Protein AF-C6F8R8-F1 (afdb_monomer_lite)

Radius of gyration: 9.6 Å; chains: 1; bounding box: 18×20×27 Å

InterPro domains:
  IPR001841 Zinc finger, RING-type [PS50089] (6-31)
  IPR013083 Zinc finger, RING/FYVE/PHD-type [G3DSA:3.30.40.10] (1-38)
  IPR024991 Anaphase-promoting complex subunit 11, RING-H2 finger [PF12861] (1-37)
  IPR051031 RING-box E3 Ubiquitin Ligase [PTHR11210] (1-38)

Sequence (41 aa):
LVWGACTHPFHLHCIVKWTGTQNRAHCPLCRRDWQIQTETQ

pLDDT: mean 87.66, std 10.27, range [45.38, 94.44]

Secondary structure (DSSP, 8-state):
-EEBTTS-EE-HHHHHHHHHHSSS-B-TTT-SB--B-----

Foldseek 3Di:
DWAWPVRDDDDPVVQCVQCVVDPFRADPPPRHGGDTPPPPD

Organism: Pseudotsuga menziesii (NCBI:txid3357)

Structure (mmCIF, N/CA/C/O backbone):
data_AF-C6F8R8-F1
#
_entry.id   AF-C6F8R8-F1
#
loop_
_atom_site.group_PDB
_atom_site.id
_atom_site.type_symbol
_atom_site.label_atom_id
_atom_site.label_alt_id
_atom_site.label_comp_id
_atom_site.label_asym_id
_atom_site.label_entity_id
_atom_site.label_seq_id
_atom_site.pdbx_PDB_ins_code
_atom_site.Cartn_x
_atom_site.Cartn_y
_atom_site.Cartn_z
_atom_site.occupancy
_atom_site.B_iso_or_equiv
_atom_site.auth_seq_id
_atom_site.auth_comp_id
_atom_site.auth_asym_id
_atom_site.auth_atom_id
_atom_site.pdbx_PDB_model_num
ATOM 1 N N . LEU A 1 1 ? 4.478 -3.217 9.597 1.00 84.75 1 LEU A N 1
ATOM 2 C CA . LEU A 1 1 ? 3.690 -3.965 8.587 1.00 84.75 1 LEU A CA 1
ATOM 3 C C . LEU A 1 1 ? 2.606 -3.029 8.076 1.00 84.75 1 LEU A C 1
ATOM 5 O O . LEU A 1 1 ? 2.191 -2.174 8.843 1.00 84.75 1 LEU A O 1
ATOM 9 N N . VAL A 1 2 ? 2.196 -3.149 6.817 1.00 91.25 2 VAL A N 1
ATOM 10 C CA . VAL A 1 2 ? 1.091 -2.375 6.233 1.00 91.25 2 VAL A CA 1
ATOM 11 C C . VAL A 1 2 ? 0.055 -3.324 5.664 1.00 91.25 2 VAL A C 1
ATOM 13 O O . VAL A 1 2 ? 0.397 -4.422 5.217 1.00 91.25 2 VAL A O 1
ATOM 16 N N . TRP A 1 3 ? -1.205 -2.920 5.726 1.00 92.88 3 TRP A N 1
ATOM 17 C CA . TRP A 1 3 ? -2.321 -3.721 5.249 1.00 92.88 3 TRP A CA 1
ATOM 18 C C . TRP A 1 3 ? -2.882 -3.086 3.990 1.00 92.88 3 TRP A C 1
ATOM 20 O O . TRP A 1 3 ? -3.021 -1.865 3.896 1.00 92.88 3 TRP A O 1
ATOM 30 N N . GLY A 1 4 ? -3.156 -3.923 2.997 1.00 92.44 4 GLY A N 1
ATOM 31 C CA . GLY A 1 4 ? -3.918 -3.478 1.841 1.00 92.44 4 GLY A CA 1
ATOM 32 C C . GLY A 1 4 ? -5.400 -3.366 2.191 1.00 92.44 4 GLY A C 1
ATOM 33 O O . GLY A 1 4 ? -5.877 -4.064 3.080 1.00 92.44 4 GLY A O 1
ATOM 34 N N . ALA A 1 5 ? -6.168 -2.610 1.409 1.00 91.62 5 ALA A N 1
ATOM 35 C CA . ALA A 1 5 ? -7.635 -2.617 1.450 1.00 91.62 5 ALA A CA 1
ATOM 36 C C . ALA A 1 5 ? -8.227 -4.028 1.236 1.00 91.62 5 ALA A C 1
ATOM 38 O O . ALA A 1 5 ? -9.357 -4.316 1.607 1.00 91.62 5 ALA A O 1
ATOM 39 N N . CYS A 1 6 ? -7.435 -4.939 0.663 1.00 92.50 6 CYS A N 1
ATOM 40 C CA . CYS A 1 6 ? -7.739 -6.360 0.538 1.00 92.50 6 CYS A CA 1
ATOM 41 C C . CYS A 1 6 ? -7.368 -7.211 1.770 1.00 92.50 6 CYS A C 1
ATOM 43 O O . CYS A 1 6 ? -7.253 -8.424 1.614 1.00 92.50 6 CYS A O 1
ATOM 45 N N . THR A 1 7 ? -7.107 -6.590 2.929 1.00 91.94 7 THR A N 1
ATOM 46 C CA . THR A 1 7 ? -6.758 -7.211 4.227 1.00 91.94 7 THR A CA 1
ATOM 47 C C . THR A 1 7 ? -5.523 -8.116 4.221 1.00 91.94 7 THR A C 1
ATOM 49 O O . THR A 1 7 ? -5.325 -8.917 5.130 1.00 91.94 7 THR A O 1
ATOM 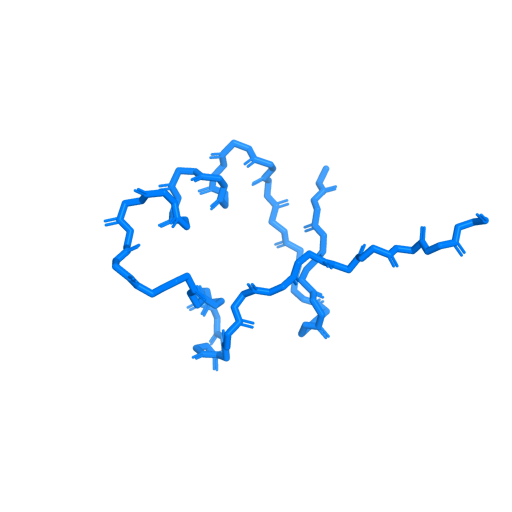52 N N . HIS A 1 8 ? -4.668 -8.002 3.202 1.00 93.06 8 HIS A N 1
ATOM 53 C CA . HIS A 1 8 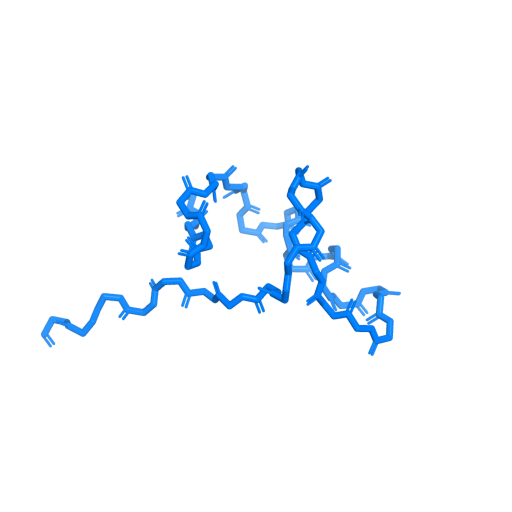? -3.413 -8.744 3.141 1.00 93.06 8 HIS A CA 1
ATOM 54 C C . HIS A 1 8 ? -2.276 -7.942 3.794 1.00 93.06 8 HIS A C 1
ATOM 56 O O . HIS A 1 8 ? -2.064 -6.782 3.415 1.00 93.06 8 HIS A O 1
ATOM 62 N N . PRO A 1 9 ? -1.528 -8.542 4.736 1.00 93.31 9 PRO A N 1
ATOM 63 C CA . PRO A 1 9 ? -0.412 -7.889 5.402 1.00 93.31 9 PRO A CA 1
ATOM 64 C C . PRO A 1 9 ? 0.876 -8.013 4.584 1.00 93.31 9 PRO A C 1
ATOM 66 O O . PRO A 1 9 ? 1.230 -9.090 4.107 1.00 93.31 9 PRO A O 1
ATOM 69 N N . PHE A 1 10 ? 1.633 -6.923 4.491 1.00 93.19 10 PHE A N 1
ATOM 70 C CA . PHE A 1 10 ? 2.962 -6.921 3.881 1.00 93.19 10 PHE A CA 1
ATOM 71 C C . PHE A 1 10 ? 3.949 -6.063 4.679 1.00 93.19 10 PHE A C 1
ATOM 73 O O . PHE A 1 10 ? 3.579 -5.13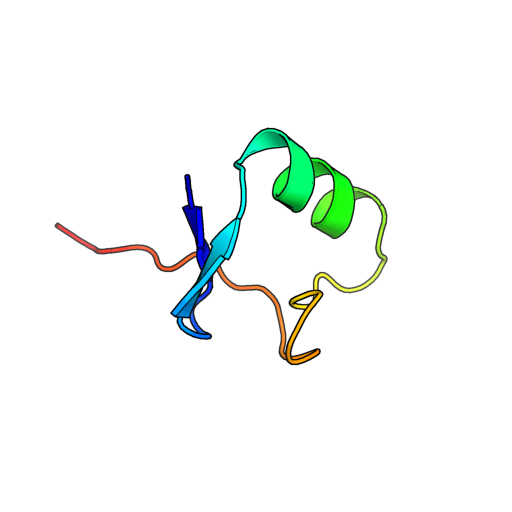7 5.407 1.00 93.19 10 PHE A O 1
ATOM 80 N N . HIS A 1 11 ? 5.245 -6.343 4.541 1.00 94.44 11 HIS A N 1
ATOM 81 C CA . HIS A 1 11 ? 6.281 -5.426 5.017 1.00 94.44 11 HIS A CA 1
ATOM 82 C C . HIS A 1 11 ? 6.293 -4.163 4.158 1.00 94.44 11 HIS A C 1
ATOM 84 O O . HIS A 1 11 ? 6.231 -4.253 2.933 1.00 94.44 11 HIS A O 1
ATOM 90 N N . LEU A 1 12 ? 6.447 -3.002 4.804 1.00 90.25 12 LEU A N 1
ATOM 91 C CA . LEU A 1 12 ? 6.479 -1.700 4.135 1.00 90.25 12 LEU A CA 1
A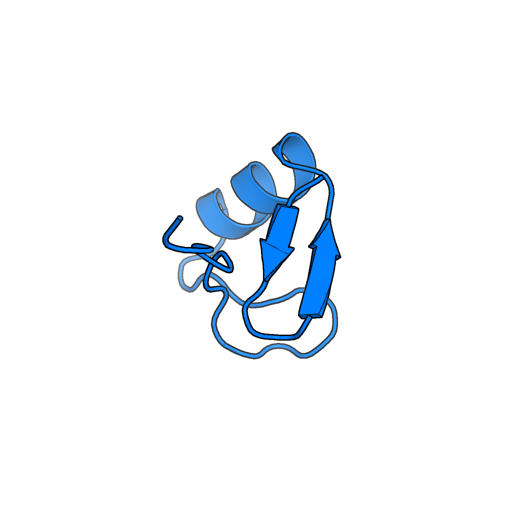TOM 92 C C . LEU A 1 12 ? 7.526 -1.675 3.011 1.00 90.25 12 LEU A C 1
ATOM 94 O O . LEU A 1 12 ? 7.199 -1.349 1.879 1.00 90.25 12 LEU A O 1
ATOM 98 N N . HIS A 1 13 ? 8.757 -2.110 3.297 1.00 92.38 13 HIS A N 1
ATOM 99 C CA . HIS A 1 13 ? 9.834 -2.153 2.306 1.00 92.38 13 HIS A CA 1
ATOM 100 C C . HIS A 1 13 ? 9.479 -3.021 1.086 1.00 92.38 13 HIS A C 1
ATOM 102 O O . HIS A 1 13 ? 9.666 -2.607 -0.056 1.00 92.38 13 HIS A O 1
ATOM 108 N N . CYS A 1 14 ? 8.939 -4.219 1.324 1.00 92.81 14 CYS A N 1
ATOM 109 C CA . CYS A 1 14 ? 8.617 -5.167 0.261 1.00 92.81 14 CYS A CA 1
ATOM 110 C C . CYS A 1 14 ? 7.490 -4.652 -0.636 1.00 92.81 14 CYS A C 1
ATOM 112 O O . CYS A 1 14 ? 7.614 -4.711 -1.858 1.00 92.81 14 CYS A O 1
ATOM 114 N N . ILE A 1 15 ? 6.410 -4.133 -0.042 1.00 92.06 15 ILE A N 1
ATOM 115 C CA . ILE A 1 15 ? 5.260 -3.684 -0.825 1.00 92.06 15 ILE A CA 1
ATOM 116 C C . ILE A 1 15 ? 5.544 -2.374 -1.552 1.00 92.06 15 ILE A C 1
ATOM 118 O O . ILE A 1 15 ? 5.166 -2.259 -2.706 1.00 92.06 15 ILE A O 1
ATOM 122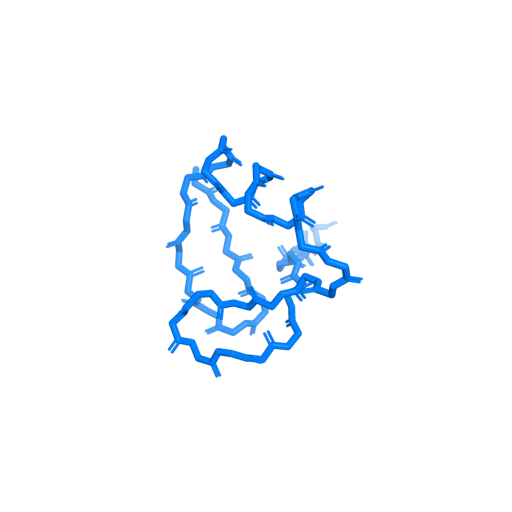 N N . VAL A 1 16 ? 6.289 -1.440 -0.951 1.00 91.06 16 VAL A N 1
ATOM 123 C CA . VAL A 1 16 ? 6.703 -0.196 -1.622 1.00 91.06 16 VAL A CA 1
ATOM 124 C C . VAL A 1 16 ? 7.584 -0.503 -2.830 1.00 91.06 16 VAL A C 1
ATOM 126 O O . VAL A 1 16 ? 7.379 0.061 -3.903 1.00 91.06 16 VAL A O 1
ATOM 129 N N . LYS A 1 17 ? 8.530 -1.443 -2.692 1.00 93.31 17 LYS A N 1
ATOM 130 C CA . LYS A 1 17 ? 9.343 -1.899 -3.825 1.00 93.31 17 LYS A CA 1
ATOM 131 C C . LYS A 1 17 ? 8.471 -2.525 -4.913 1.00 93.31 17 LYS A C 1
ATOM 133 O O . LYS A 1 17 ? 8.646 -2.200 -6.082 1.00 93.31 17 LYS A O 1
ATOM 138 N N . TRP A 1 18 ? 7.533 -3.393 -4.535 1.00 91.25 18 TRP A N 1
ATOM 139 C CA . TRP A 1 18 ? 6.610 -4.052 -5.462 1.00 91.25 18 TRP A CA 1
ATOM 140 C C . TRP A 1 18 ? 5.737 -3.050 -6.227 1.00 91.25 18 TRP A C 1
ATOM 142 O O . TRP A 1 18 ? 5.717 -3.049 -7.455 1.00 91.25 18 TRP A O 1
ATOM 152 N N . THR A 1 19 ? 5.059 -2.151 -5.518 1.00 90.69 19 THR A N 1
ATOM 153 C CA . THR A 1 19 ? 4.163 -1.159 -6.121 1.00 90.69 19 THR A CA 1
ATOM 154 C C . THR A 1 19 ? 4.922 -0.103 -6.917 1.00 90.69 19 THR A C 1
ATOM 156 O O . THR A 1 19 ? 4.366 0.434 -7.863 1.00 90.69 19 THR A O 1
ATOM 159 N N . GLY A 1 20 ? 6.183 0.177 -6.565 1.00 89.25 20 GLY A N 1
ATOM 160 C CA . GLY A 1 20 ? 7.056 1.094 -7.302 1.00 89.25 20 GLY A CA 1
ATOM 161 C C . GLY A 1 20 ? 7.721 0.490 -8.546 1.00 89.25 20 GLY A C 1
ATOM 162 O O . GLY A 1 20 ? 8.170 1.237 -9.407 1.00 89.25 20 GLY A O 1
ATOM 163 N N . THR A 1 21 ? 7.792 -0.842 -8.668 1.00 88.38 21 THR A N 1
ATOM 164 C CA . THR A 1 21 ? 8.356 -1.520 -9.860 1.00 88.38 21 THR A CA 1
ATOM 165 C C . THR A 1 21 ? 7.304 -1.907 -10.897 1.00 88.38 21 THR A C 1
ATOM 167 O O . THR A 1 21 ? 7.650 -2.232 -12.030 1.00 88.38 21 THR A O 1
ATOM 170 N N . GLN A 1 22 ? 6.023 -1.887 -10.535 1.00 83.00 22 GLN A N 1
ATOM 171 C CA . GLN A 1 22 ? 4.919 -2.266 -11.411 1.00 83.00 22 GLN A CA 1
ATOM 172 C C . GLN A 1 22 ? 4.247 -1.020 -11.999 1.00 83.00 22 GLN A C 1
ATOM 174 O O . GLN A 1 22 ? 3.991 -0.054 -11.290 1.00 83.00 22 GLN A O 1
ATOM 179 N N . ASN A 1 23 ? 3.864 -1.071 -13.279 1.00 80.50 23 ASN A N 1
ATOM 180 C CA . ASN A 1 23 ? 3.124 0.023 -13.927 1.00 80.50 23 ASN A CA 1
ATOM 181 C C . ASN A 1 23 ? 1.689 0.178 -13.371 1.00 80.50 23 ASN A C 1
ATOM 183 O O . ASN A 1 23 ? 1.075 1.235 -13.471 1.00 80.50 23 ASN A O 1
ATOM 187 N N . ARG A 1 24 ? 1.151 -0.895 -12.774 1.00 83.19 24 ARG A N 1
ATOM 188 C CA . ARG A 1 24 ? -0.070 -0.888 -11.963 1.00 83.19 24 ARG A CA 1
ATOM 189 C C . ARG A 1 24 ? 0.191 -1.627 -10.660 1.00 83.19 24 ARG A C 1
ATOM 191 O O . ARG A 1 24 ? 0.509 -2.816 -10.665 1.00 83.19 24 ARG A O 1
ATOM 198 N N . ALA A 1 25 ? 0.060 -0.912 -9.554 1.00 87.94 25 ALA A N 1
ATOM 199 C CA . ALA A 1 25 ? 0.221 -1.464 -8.225 1.00 87.94 25 ALA A CA 1
ATOM 200 C C . ALA A 1 25 ? -0.959 -2.397 -7.908 1.00 87.94 25 ALA A C 1
ATOM 202 O O . ALA A 1 25 ? -2.075 -1.935 -7.699 1.00 87.94 25 ALA A O 1
ATOM 203 N N . HIS A 1 26 ? -0.714 -3.706 -7.846 1.00 92.94 26 HIS A N 1
ATOM 204 C CA . HIS A 1 26 ? -1.708 -4.701 -7.435 1.00 92.94 26 HIS A CA 1
ATOM 205 C C . HIS A 1 26 ? -1.202 -5.520 -6.249 1.00 92.94 26 HIS A C 1
ATOM 207 O O . HIS A 1 26 ? 0.002 -5.712 -6.075 1.00 92.94 26 HIS A O 1
ATOM 213 N N . CYS A 1 27 ? -2.121 -6.050 -5.449 1.00 92.88 27 CYS A N 1
ATOM 214 C CA . CYS A 1 27 ? -1.804 -6.963 -4.365 1.00 92.88 27 CYS A CA 1
ATOM 215 C C . CYS A 1 27 ? -1.167 -8.261 -4.909 1.00 92.88 27 CYS A C 1
ATOM 217 O O . CYS A 1 27 ? -1.772 -8.913 -5.764 1.00 92.88 27 CYS A O 1
ATOM 219 N N . PRO A 1 28 ? -0.007 -8.699 -4.385 1.00 90.88 28 PRO A N 1
ATOM 220 C CA . PRO A 1 28 ? 0.658 -9.931 -4.819 1.00 90.88 28 PRO A CA 1
ATOM 221 C C . PRO A 1 28 ? -0.184 -11.204 -4.654 1.00 90.88 28 PRO A C 1
ATOM 223 O O . PRO A 1 28 ? -0.004 -12.160 -5.402 1.00 90.88 28 PRO A O 1
ATOM 226 N N . LEU A 1 29 ? -1.095 -11.225 -3.674 1.00 91.88 29 LEU A N 1
ATOM 227 C CA . LEU A 1 29 ? -1.874 -12.414 -3.319 1.00 91.88 29 LEU A CA 1
ATOM 228 C C . LEU A 1 29 ? -3.196 -12.497 -4.087 1.00 91.88 29 LEU A C 1
ATOM 230 O O . LEU A 1 29 ? -3.512 -13.531 -4.666 1.00 91.88 29 LEU A O 1
ATOM 234 N N . CYS A 1 30 ? -3.963 -11.406 -4.129 1.00 93.69 30 CYS A N 1
ATOM 235 C CA . CYS A 1 30 ? -5.300 -11.402 -4.730 1.00 93.69 30 CYS A CA 1
ATOM 236 C C . CYS A 1 30 ? -5.398 -10.646 -6.060 1.00 93.69 30 CYS A C 1
ATOM 238 O O . CYS A 1 30 ? -6.475 -10.620 -6.652 1.00 93.69 30 CYS A O 1
ATOM 240 N N . ARG A 1 31 ? -4.307 -10.020 -6.527 1.00 90.50 31 ARG A N 1
ATOM 241 C CA . ARG A 1 31 ? -4.214 -9.248 -7.784 1.00 90.50 31 ARG A CA 1
ATOM 242 C C . ARG A 1 31 ? -5.195 -8.078 -7.927 1.00 90.50 31 ARG A C 1
ATOM 244 O O . ARG A 1 31 ? -5.285 -7.493 -8.999 1.00 90.50 31 ARG A O 1
ATOM 251 N N . ARG A 1 32 ? -5.909 -7.710 -6.861 1.00 90.44 32 ARG A N 1
ATOM 252 C CA . ARG A 1 32 ? -6.715 -6.481 -6.807 1.00 90.44 32 ARG A CA 1
ATOM 253 C C . ARG A 1 32 ? -5.802 -5.265 -6.754 1.00 90.44 32 ARG A C 1
ATOM 255 O O . ARG A 1 32 ? -4.677 -5.390 -6.271 1.00 90.44 32 ARG A O 1
ATOM 262 N N . ASP A 1 33 ? -6.289 -4.110 -7.193 1.00 91.50 33 ASP A N 1
ATOM 263 C CA . ASP A 1 33 ? -5.567 -2.845 -7.049 1.00 91.50 33 ASP A CA 1
ATOM 264 C C . ASP A 1 33 ? -5.067 -2.660 -5.615 1.00 91.50 33 ASP A C 1
ATOM 266 O O . ASP A 1 33 ? -5.789 -2.854 -4.630 1.00 91.50 33 ASP A O 1
ATOM 270 N N . TRP A 1 34 ? -3.777 -2.358 -5.503 1.00 91.88 34 TRP A N 1
ATOM 271 C CA . TRP A 1 34 ? -3.148 -2.134 -4.221 1.00 91.88 34 TRP A CA 1
ATOM 272 C C . TRP A 1 34 ? -3.537 -0.749 -3.723 1.00 91.88 34 TRP A C 1
ATOM 274 O O . TRP A 1 34 ? -3.140 0.271 -4.283 1.00 91.88 34 TRP A O 1
ATOM 284 N N . GLN A 1 35 ? -4.277 -0.730 -2.624 1.00 91.12 35 GLN A N 1
ATOM 285 C CA . GLN A 1 35 ? -4.561 0.470 -1.858 1.00 91.12 35 GLN A CA 1
ATOM 286 C C . GLN A 1 35 ? -4.151 0.208 -0.424 1.00 91.12 35 GLN A C 1
ATOM 288 O O . GLN A 1 35 ? -4.474 -0.846 0.123 1.00 91.12 35 GLN A O 1
ATOM 293 N N . ILE A 1 36 ? -3.413 1.138 0.172 1.00 89.25 36 ILE A N 1
ATOM 294 C CA . ILE A 1 36 ? -3.077 1.057 1.590 1.00 89.25 36 ILE A CA 1
ATOM 295 C C . ILE A 1 36 ? -4.375 1.277 2.359 1.00 89.25 36 ILE A C 1
ATOM 297 O O . ILE A 1 36 ? -5.126 2.199 2.046 1.00 89.25 36 ILE A O 1
ATOM 301 N N . GLN A 1 37 ? -4.644 0.428 3.345 1.00 90.00 37 GLN A N 1
ATOM 302 C CA . GLN A 1 37 ? -5.728 0.650 4.287 1.00 90.00 37 GLN A CA 1
ATOM 303 C C . GLN A 1 37 ? -5.363 1.881 5.124 1.00 90.00 37 GLN A C 1
ATOM 305 O O . GLN A 1 37 ? -4.629 1.790 6.105 1.00 90.00 37 GLN A O 1
ATOM 310 N N . THR A 1 38 ? -5.789 3.057 4.669 1.00 74.94 38 THR A N 1
ATOM 311 C CA . THR A 1 38 ? -5.702 4.292 5.442 1.00 74.94 38 THR A CA 1
ATOM 312 C C . THR A 1 38 ? -6.786 4.215 6.501 1.00 74.94 38 THR A C 1
ATOM 314 O O . THR A 1 38 ? -7.939 4.553 6.246 1.00 74.94 38 THR A O 1
ATOM 317 N N . GLU A 1 39 ? -6.437 3.692 7.670 1.00 67.25 39 GLU A N 1
ATOM 318 C CA . GLU A 1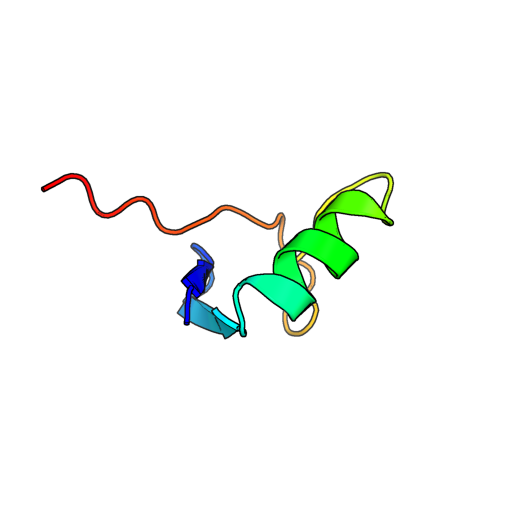 39 ? -7.265 3.859 8.855 1.00 67.25 39 GLU A CA 1
ATOM 319 C C . GLU A 1 39 ? -7.241 5.351 9.200 1.00 67.25 39 GLU A C 1
ATOM 321 O O . GLU A 1 39 ? -6.251 5.871 9.714 1.00 67.25 39 GLU A O 1
ATOM 326 N N . THR A 1 40 ? -8.286 6.071 8.782 1.00 52.09 40 THR A N 1
ATOM 327 C CA . THR A 1 40 ? -8.568 7.416 9.276 1.00 52.09 40 THR A CA 1
ATOM 328 C C . THR A 1 40 ? -8.855 7.271 10.761 1.00 52.09 40 THR A C 1
ATOM 330 O O . THR A 1 40 ? -9.922 6.789 11.137 1.00 52.09 40 THR A O 1
ATOM 333 N N . GLN A 1 41 ? -7.867 7.613 11.582 1.00 45.38 41 GLN A N 1
ATOM 334 C CA . GLN A 1 41 ? -8.100 7.925 12.983 1.00 45.38 41 GLN A CA 1
ATOM 335 C C . GLN A 1 41 ? -8.667 9.341 13.090 1.00 45.38 41 GLN A C 1
ATOM 337 O O . GLN A 1 41 ? -8.191 10.215 12.326 1.00 45.38 41 GLN A O 1
#